Protein AF-D3IIM0-F1 (afdb_monomer_lite)

Sequence (132 aa):
MNNLLNNPEHTESKQRLTQARQHLIKAFAPLLSTQHNGKQRWIGTKTDLLEMVHLAYTFSYVRDDQGRPATFLWMVQRACDNFLLSMPRNPSAFVGKAMQRKNTKQAPLLERYCHLLYEQGVNEPLQTWMAV

Secondary structure (DSSP, 8-state):
-------HHHHHHHHHHHHHHHHHHHHHHHHHHSPP-S--EE-S-HHHHHHHHHHHHHHS--B-TTSSBPPHHHHHHHHHHHTT-PPPS-HHHHHHHHHT---SSS--HHHHHHHHHHTS--S-GGGGGEE-

Structure (mmCIF, N/CA/C/O backbone):
data_AF-D3IIM0-F1
#
_entry.id   AF-D3IIM0-F1
#
loop_
_atom_site.group_PDB
_atom_site.id
_atom_site.type_symbol
_atom_site.label_atom_id
_atom_site.label_alt_id
_atom_site.label_comp_id
_atom_site.label_asym_id
_atom_site.label_entity_id
_atom_site.label_seq_id
_atom_site.pdbx_PDB_ins_code
_atom_site.Cartn_x
_atom_site.Cartn_y
_atom_site.Cartn_z
_atom_site.occupancy
_atom_site.B_iso_or_equiv
_atom_site.auth_seq_id
_atom_site.auth_comp_id
_atom_site.auth_asym_id
_atom_site.auth_atom_id
_atom_site.pdbx_PDB_model_num
ATOM 1 N N . MET A 1 1 ? 11.736 10.092 41.550 1.00 38.53 1 MET A N 1
ATOM 2 C CA . MET A 1 1 ? 11.993 10.124 40.093 1.00 38.53 1 MET A CA 1
ATOM 3 C C . MET A 1 1 ? 11.157 9.005 39.482 1.00 38.53 1 MET A C 1
ATOM 5 O O . MET A 1 1 ? 11.513 7.846 39.640 1.00 38.53 1 MET A O 1
ATOM 9 N N . ASN A 1 2 ? 9.975 9.318 38.947 1.00 40.62 2 ASN A N 1
ATOM 10 C CA . ASN A 1 2 ? 9.013 8.300 38.511 1.00 40.62 2 ASN A CA 1
ATOM 11 C C . ASN A 1 2 ? 9.424 7.731 37.147 1.00 40.62 2 ASN A C 1
ATOM 13 O O . ASN A 1 2 ? 9.517 8.471 36.170 1.00 40.62 2 ASN A O 1
ATOM 17 N N . ASN A 1 3 ? 9.655 6.417 37.090 1.00 47.91 3 ASN A N 1
ATOM 18 C CA . ASN A 1 3 ? 9.880 5.659 35.860 1.00 47.91 3 ASN A CA 1
ATOM 19 C C . ASN A 1 3 ? 8.570 5.565 35.058 1.00 47.91 3 ASN A C 1
ATOM 21 O O . ASN A 1 3 ? 7.828 4.596 35.165 1.00 47.91 3 ASN A O 1
ATOM 25 N N . LEU A 1 4 ? 8.302 6.577 34.233 1.00 48.22 4 LEU A N 1
ATOM 26 C CA . LEU A 1 4 ? 7.202 6.620 33.254 1.00 48.22 4 LEU A CA 1
ATOM 27 C C . LEU A 1 4 ? 7.497 5.820 31.964 1.00 48.22 4 LEU A C 1
ATOM 29 O O . LEU A 1 4 ? 6.846 6.025 30.944 1.00 48.22 4 LEU A O 1
ATOM 33 N N . LEU A 1 5 ? 8.489 4.923 31.970 1.00 53.25 5 LEU A N 1
ATOM 34 C CA . LEU A 1 5 ? 9.013 4.309 30.741 1.00 53.25 5 LEU A CA 1
ATOM 35 C C . LEU A 1 5 ? 8.359 2.985 30.317 1.00 53.25 5 LEU A C 1
ATOM 37 O O . LEU A 1 5 ? 8.685 2.505 29.240 1.00 53.25 5 LEU A O 1
ATOM 41 N N . ASN A 1 6 ? 7.405 2.431 31.069 1.00 58.00 6 ASN A N 1
ATOM 42 C CA . ASN A 1 6 ? 6.702 1.200 30.681 1.00 58.00 6 ASN A CA 1
ATOM 43 C C . ASN A 1 6 ? 5.188 1.339 30.896 1.00 58.00 6 ASN A C 1
ATOM 45 O O . ASN A 1 6 ? 4.649 0.823 31.870 1.00 58.00 6 ASN A O 1
ATOM 49 N N . ASN A 1 7 ? 4.500 2.044 29.992 1.00 58.66 7 ASN A N 1
ATOM 50 C CA . ASN A 1 7 ? 3.038 1.994 29.919 1.00 58.66 7 ASN A CA 1
ATOM 51 C C . ASN A 1 7 ? 2.621 0.802 29.024 1.00 58.66 7 ASN A C 1
ATOM 53 O O . ASN A 1 7 ? 2.888 0.854 27.817 1.00 58.66 7 ASN A O 1
ATOM 57 N N . PRO A 1 8 ? 2.008 -0.269 29.564 1.00 62.03 8 PRO A N 1
ATOM 58 C CA . PRO A 1 8 ? 1.670 -1.477 28.804 1.00 62.03 8 PRO A CA 1
ATOM 59 C C . PRO A 1 8 ? 0.758 -1.200 27.597 1.00 62.03 8 PRO A C 1
ATOM 61 O O . PRO A 1 8 ? 0.975 -1.774 26.531 1.00 62.03 8 PRO A O 1
ATOM 64 N N . GLU A 1 9 ? -0.160 -0.234 27.697 1.00 62.56 9 GLU A N 1
ATOM 65 C CA . GLU A 1 9 ? -1.062 0.148 26.597 1.00 62.56 9 GLU A CA 1
ATOM 66 C C . GLU A 1 9 ? -0.316 0.673 25.356 1.00 62.56 9 GLU A C 1
ATOM 68 O O . GLU A 1 9 ? -0.692 0.396 24.211 1.00 62.56 9 GLU A O 1
ATOM 73 N N . HIS A 1 10 ? 0.783 1.413 25.554 1.00 63.03 10 HIS A N 1
ATOM 74 C CA . HIS A 1 10 ? 1.603 1.913 24.445 1.00 63.03 10 HIS A CA 1
ATOM 75 C C . HIS A 1 10 ? 2.386 0.792 23.760 1.00 63.03 10 HIS A C 1
ATOM 77 O O . HIS A 1 10 ? 2.598 0.840 22.544 1.00 63.03 10 HIS A O 1
ATOM 83 N N . THR A 1 11 ? 2.813 -0.214 24.521 1.00 70.56 11 THR A N 1
ATOM 84 C CA . THR A 1 11 ? 3.513 -1.388 23.990 1.00 70.56 11 THR A CA 1
ATOM 85 C C . THR A 1 11 ? 2.568 -2.247 23.156 1.00 70.56 11 THR A C 1
ATOM 87 O O . THR A 1 11 ? 2.902 -2.585 22.019 1.00 70.56 11 THR A O 1
ATOM 90 N N . GLU A 1 12 ? 1.357 -2.506 23.655 1.00 77.69 12 GLU A N 1
ATOM 91 C CA . GLU A 1 12 ? 0.331 -3.256 22.923 1.00 77.69 12 GLU A CA 1
ATOM 92 C C . GLU A 1 12 ? -0.080 -2.549 21.629 1.00 77.69 12 GLU A C 1
ATOM 94 O O . GLU A 1 12 ? -0.147 -3.174 20.570 1.00 77.69 12 GLU A O 1
ATOM 99 N N . SER A 1 13 ? -0.260 -1.227 21.674 1.00 85.12 13 SER A N 1
ATOM 100 C CA . SER A 1 13 ? -0.612 -0.430 20.493 1.00 85.12 13 SER A CA 1
ATOM 101 C C . SER A 1 13 ? 0.467 -0.499 19.403 1.00 85.12 13 SER A C 1
ATOM 103 O O . SER A 1 13 ? 0.165 -0.700 18.224 1.00 85.12 13 SER A O 1
ATOM 105 N N . LYS A 1 14 ? 1.750 -0.395 19.779 1.00 87.81 14 LYS A N 1
ATOM 106 C CA . LYS A 1 14 ? 2.877 -0.543 18.837 1.00 87.81 14 LYS A CA 1
ATOM 107 C C . LYS A 1 14 ? 2.966 -1.955 18.260 1.00 87.81 14 LYS A C 1
ATOM 109 O O . LYS A 1 14 ? 3.280 -2.118 17.075 1.00 87.81 14 LYS A O 1
ATOM 114 N N . GLN A 1 15 ? 2.692 -2.969 19.077 1.00 92.38 15 GLN A N 1
ATOM 115 C CA . GLN A 1 15 ? 2.679 -4.360 18.642 1.00 92.38 15 GLN A CA 1
ATOM 116 C C . GLN A 1 15 ? 1.549 -4.620 17.638 1.00 92.38 15 GLN A C 1
ATOM 118 O O . GLN A 1 15 ? 1.823 -5.161 16.565 1.00 92.38 15 GLN A O 1
ATOM 123 N N . ARG A 1 16 ? 0.322 -4.156 17.919 1.00 94.31 16 ARG A N 1
ATOM 124 C CA . ARG A 1 16 ? -0.819 -4.239 16.989 1.00 94.31 16 ARG A CA 1
ATOM 125 C C . ARG A 1 16 ? -0.507 -3.558 15.661 1.00 94.31 16 ARG A C 1
ATOM 127 O O . ARG A 1 16 ? -0.705 -4.155 14.609 1.00 94.31 16 ARG A O 1
ATOM 134 N N . LEU A 1 17 ? 0.079 -2.359 15.685 1.00 94.50 17 LEU A N 1
ATOM 135 C CA . LEU A 1 17 ? 0.448 -1.644 14.459 1.00 94.50 17 LEU A CA 1
ATOM 136 C C . LEU A 1 17 ? 1.509 -2.400 13.639 1.00 94.50 17 LEU A C 1
ATOM 138 O O . LEU A 1 17 ? 1.448 -2.451 12.409 1.00 94.50 17 LEU A O 1
ATOM 142 N N . THR A 1 18 ? 2.472 -3.027 14.319 1.00 95.12 18 THR A N 1
ATOM 143 C CA . THR A 1 18 ? 3.507 -3.852 13.679 1.00 95.12 18 THR A CA 1
ATOM 144 C C . THR A 1 18 ? 2.906 -5.082 13.000 1.00 95.12 18 THR A C 1
ATOM 146 O O . THR A 1 18 ? 3.262 -5.385 11.858 1.00 95.12 18 THR A O 1
ATOM 149 N N . GLN A 1 19 ? 1.978 -5.761 13.672 1.00 96.06 19 GLN A N 1
ATOM 150 C CA . GLN A 1 19 ? 1.274 -6.923 13.133 1.0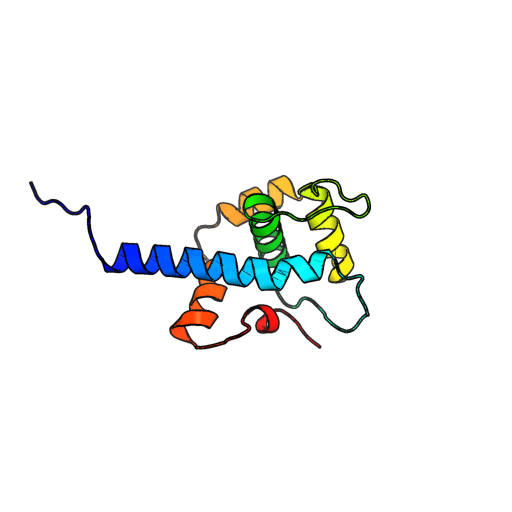0 96.06 19 GLN A CA 1
ATOM 151 C C . GLN A 1 19 ? 0.330 -6.532 11.986 1.00 96.06 19 GLN A C 1
ATOM 153 O O . GLN A 1 19 ? 0.362 -7.162 10.929 1.00 96.06 19 GLN A O 1
ATOM 158 N N . ALA A 1 20 ? -0.421 -5.434 12.127 1.00 97.25 20 ALA A N 1
ATOM 159 C CA . ALA A 1 20 ? -1.257 -4.875 11.064 1.00 97.25 20 ALA A CA 1
ATOM 160 C C . ALA A 1 20 ? -0.437 -4.560 9.809 1.00 97.25 20 ALA A C 1
ATOM 162 O O . ALA A 1 20 ? -0.869 -4.854 8.698 1.00 97.25 20 ALA A O 1
ATOM 163 N N . ARG A 1 21 ? 0.780 -4.023 9.967 1.00 97.25 21 ARG A N 1
ATOM 164 C CA . ARG A 1 21 ? 1.686 -3.756 8.842 1.00 97.25 21 ARG A CA 1
ATOM 165 C C . ARG A 1 21 ? 2.082 -5.039 8.122 1.00 97.25 21 ARG A C 1
ATOM 167 O O . ARG A 1 21 ? 2.055 -5.071 6.897 1.00 97.25 21 ARG A O 1
ATOM 174 N N . GLN A 1 22 ? 2.457 -6.082 8.861 1.00 96.75 22 GLN A N 1
ATOM 175 C CA . GLN A 1 22 ? 2.804 -7.377 8.268 1.00 96.75 22 GLN A CA 1
ATOM 176 C C . GLN A 1 22 ? 1.607 -7.983 7.528 1.00 96.75 22 GLN A C 1
ATOM 178 O O . GLN A 1 22 ? 1.761 -8.458 6.404 1.00 96.75 22 GLN A O 1
ATOM 183 N N . HIS A 1 23 ? 0.417 -7.906 8.127 1.00 97.56 23 HIS A N 1
ATOM 184 C CA . HIS A 1 23 ? -0.827 -8.374 7.525 1.00 97.56 23 HIS A CA 1
ATOM 185 C C . HIS A 1 23 ? -1.147 -7.625 6.223 1.00 97.56 23 HIS A C 1
ATOM 187 O O . HIS A 1 23 ? -1.364 -8.241 5.180 1.00 97.56 23 HIS A O 1
ATOM 193 N N . LEU A 1 24 ? -1.082 -6.293 6.260 1.00 97.44 24 LEU A N 1
ATOM 194 C CA . LEU A 1 24 ? -1.272 -5.428 5.101 1.00 97.44 24 LEU A CA 1
ATOM 195 C C . LEU A 1 24 ? -0.282 -5.752 3.979 1.00 97.44 24 LEU A C 1
ATOM 197 O O . LEU A 1 24 ? -0.692 -5.935 2.838 1.00 97.44 24 LEU A O 1
ATOM 201 N N . ILE A 1 25 ? 1.012 -5.847 4.290 1.00 96.44 25 ILE A N 1
ATOM 202 C CA . ILE A 1 25 ? 2.054 -6.157 3.303 1.00 96.44 25 ILE A CA 1
ATOM 203 C C . ILE A 1 25 ? 1.803 -7.521 2.663 1.00 96.44 25 ILE A C 1
ATOM 205 O O . ILE A 1 25 ? 1.903 -7.646 1.444 1.00 96.44 25 ILE A O 1
ATOM 209 N N . LYS A 1 26 ? 1.451 -8.532 3.465 1.00 95.44 26 LYS A N 1
ATOM 210 C CA . LYS A 1 26 ? 1.143 -9.877 2.971 1.00 95.44 26 LYS A CA 1
ATOM 211 C C . LYS A 1 26 ? -0.052 -9.872 2.013 1.00 95.44 26 LYS A C 1
ATOM 213 O O . LYS A 1 26 ? -0.014 -10.585 1.017 1.00 95.44 26 LYS A O 1
ATOM 218 N N . ALA A 1 27 ? -1.074 -9.064 2.292 1.00 94.62 27 ALA A N 1
ATOM 219 C CA . ALA A 1 27 ? -2.234 -8.905 1.415 1.00 94.62 27 ALA A CA 1
ATOM 220 C C . ALA A 1 27 ? -1.915 -8.090 0.146 1.00 94.62 27 ALA A C 1
ATOM 222 O O . ALA A 1 27 ? -2.425 -8.389 -0.929 1.00 94.62 27 ALA A O 1
ATOM 223 N N . PHE A 1 28 ? -1.060 -7.071 0.257 1.00 94.56 28 PHE A N 1
ATOM 224 C CA . PHE A 1 28 ? -0.776 -6.128 -0.824 1.00 94.56 28 PHE A CA 1
ATOM 225 C C . PHE A 1 28 ? 0.297 -6.615 -1.810 1.00 94.56 28 PHE A C 1
ATOM 227 O O . PHE A 1 28 ? 0.153 -6.420 -3.013 1.00 94.56 28 PHE A O 1
ATOM 234 N N . ALA A 1 29 ? 1.369 -7.262 -1.343 1.00 92.69 29 ALA A N 1
ATOM 235 C CA . ALA A 1 29 ? 2.494 -7.660 -2.196 1.00 92.69 29 ALA A CA 1
ATOM 236 C C . ALA A 1 29 ? 2.103 -8.557 -3.397 1.00 92.69 29 ALA A C 1
ATOM 238 O O . ALA A 1 29 ? 2.609 -8.315 -4.498 1.00 92.69 29 ALA A O 1
ATOM 239 N N . PRO A 1 30 ? 1.172 -9.528 -3.268 1.00 90.12 30 PRO A N 1
ATOM 240 C CA . PRO A 1 30 ? 0.685 -10.298 -4.416 1.00 90.12 30 PRO A CA 1
ATOM 241 C C . PRO A 1 30 ? 0.025 -9.432 -5.500 1.00 90.12 30 PRO A C 1
ATOM 243 O O . PRO A 1 30 ? 0.130 -9.741 -6.690 1.00 90.12 30 PRO A O 1
ATOM 246 N N . LEU A 1 31 ? -0.596 -8.312 -5.112 1.00 89.88 31 LEU A N 1
ATOM 247 C CA . LEU A 1 31 ? -1.233 -7.371 -6.038 1.00 89.88 31 LEU A CA 1
ATOM 248 C C . LEU A 1 31 ? -0.217 -6.596 -6.882 1.00 89.88 31 LEU A C 1
ATOM 250 O O . LEU A 1 31 ? -0.597 -6.049 -7.906 1.00 89.88 31 LEU A O 1
ATOM 254 N N . LEU A 1 32 ? 1.063 -6.558 -6.497 1.00 89.25 32 LEU A N 1
ATOM 255 C CA . LEU A 1 32 ? 2.140 -6.002 -7.329 1.00 89.25 32 LEU A CA 1
ATOM 256 C C . LEU A 1 32 ? 2.622 -7.010 -8.383 1.00 89.25 32 LEU A C 1
ATOM 258 O O . LEU A 1 32 ? 3.031 -6.634 -9.478 1.00 89.25 32 LEU A O 1
ATOM 262 N N . SER A 1 33 ? 2.577 -8.302 -8.061 1.00 79.94 33 SER A N 1
ATOM 263 C CA . SER A 1 33 ? 3.091 -9.357 -8.946 1.00 79.94 33 SER A CA 1
ATOM 264 C C . SER A 1 33 ? 2.066 -9.781 -10.000 1.00 79.94 33 SER A C 1
ATOM 266 O O . SER A 1 33 ? 2.429 -10.145 -11.115 1.00 79.94 33 SER A O 1
ATOM 268 N N . THR A 1 34 ? 0.778 -9.698 -9.669 1.00 71.50 34 THR A N 1
ATOM 269 C CA . THR A 1 34 ? -0.309 -10.136 -10.552 1.00 71.50 34 THR A CA 1
ATOM 270 C C . THR A 1 34 ? -0.549 -9.107 -11.657 1.00 71.50 34 THR A C 1
ATOM 272 O O . THR A 1 34 ? -0.647 -7.913 -11.383 1.00 71.50 34 THR A O 1
ATOM 275 N N . GLN A 1 35 ? -0.652 -9.554 -12.910 1.00 68.81 35 GLN A N 1
ATOM 276 C CA . GLN A 1 35 ? -1.095 -8.701 -14.014 1.00 68.81 35 GLN A CA 1
ATOM 277 C C . GLN A 1 35 ? -2.598 -8.426 -13.862 1.00 68.81 35 GLN A C 1
ATOM 279 O O . GLN A 1 35 ? -3.381 -9.358 -13.668 1.00 68.81 35 GLN A O 1
ATOM 284 N N . HIS A 1 36 ? -2.997 -7.152 -13.915 1.00 66.81 36 HIS A N 1
ATOM 285 C CA . HIS A 1 36 ? -4.399 -6.744 -13.779 1.00 66.81 36 HIS A CA 1
ATOM 286 C C . HIS A 1 36 ? -5.308 -7.500 -14.750 1.00 66.81 36 HIS A C 1
ATOM 288 O O . HIS A 1 36 ? -5.047 -7.558 -15.949 1.00 66.81 36 HIS A O 1
ATOM 294 N N . ASN A 1 37 ? -6.392 -8.067 -14.223 1.00 66.62 37 ASN A N 1
ATOM 295 C CA . ASN A 1 37 ? -7.390 -8.811 -14.992 1.00 66.62 37 ASN A CA 1
ATOM 296 C C . ASN A 1 37 ? -8.708 -8.033 -15.170 1.00 66.62 37 ASN A C 1
ATOM 298 O O . ASN A 1 37 ? -9.727 -8.632 -15.508 1.00 66.62 37 ASN A O 1
ATOM 302 N N . GLY A 1 38 ? -8.726 -6.724 -14.893 1.00 65.19 38 GLY A N 1
ATOM 303 C CA . GLY A 1 38 ? -9.928 -5.895 -15.017 1.00 65.19 38 GLY A CA 1
ATOM 304 C C . GLY A 1 38 ? -10.877 -5.911 -13.814 1.00 65.19 38 GLY A C 1
ATOM 305 O O . GLY A 1 38 ? -11.731 -5.033 -13.735 1.00 65.19 38 GLY A O 1
ATOM 306 N N . LYS A 1 39 ? -10.748 -6.863 -12.878 1.00 70.06 39 LYS A N 1
ATOM 307 C CA . LYS A 1 39 ? -11.793 -7.151 -11.874 1.00 70.06 39 LYS A CA 1
ATOM 308 C C . LYS A 1 39 ? -11.723 -6.334 -10.587 1.00 70.06 39 LYS A C 1
ATOM 310 O O . LYS A 1 39 ? -12.604 -6.464 -9.753 1.00 70.06 39 LYS A O 1
ATOM 315 N N . GLN A 1 40 ? -10.653 -5.573 -10.370 1.00 79.12 40 GLN A N 1
ATOM 316 C CA . GLN A 1 40 ? -10.454 -4.841 -9.120 1.00 79.12 40 GLN A CA 1
ATOM 317 C C . GLN A 1 40 ? -10.059 -3.395 -9.414 1.00 79.12 40 GLN A C 1
ATOM 319 O O . GLN A 1 40 ? -9.156 -3.135 -10.217 1.00 79.12 40 GLN A O 1
ATOM 324 N N . ARG A 1 41 ? -10.753 -2.453 -8.770 1.00 87.00 41 ARG A N 1
ATOM 325 C CA . ARG A 1 41 ? -10.492 -1.009 -8.843 1.00 87.00 41 ARG A CA 1
ATOM 326 C C . ARG A 1 41 ? -10.115 -0.472 -7.473 1.00 87.00 41 ARG A C 1
ATOM 328 O O . ARG A 1 41 ? -10.711 -0.848 -6.469 1.00 87.00 41 ARG A O 1
ATOM 335 N N . TRP A 1 42 ? -9.158 0.448 -7.436 1.00 92.56 42 TRP A N 1
ATOM 336 C CA . TRP A 1 42 ? -8.804 1.152 -6.207 1.00 92.56 42 TRP A CA 1
ATOM 337 C C . TRP A 1 42 ? -9.795 2.285 -5.939 1.00 92.56 42 TRP A C 1
ATOM 339 O O . TRP A 1 42 ? -9.942 3.183 -6.767 1.00 92.56 42 TRP A O 1
ATOM 349 N N . ILE A 1 43 ? -10.450 2.257 -4.779 1.00 93.06 43 ILE A N 1
ATOM 350 C CA . ILE A 1 43 ? -11.361 3.326 -4.326 1.00 93.06 43 ILE A CA 1
ATOM 351 C C . ILE A 1 43 ? -10.770 4.168 -3.188 1.00 93.06 43 ILE A C 1
ATOM 353 O O . ILE A 1 43 ? -11.371 5.148 -2.750 1.00 93.06 43 ILE A O 1
ATOM 357 N N . GLY A 1 44 ? -9.577 3.809 -2.709 1.00 90.50 44 GLY A N 1
ATOM 358 C CA . GLY A 1 44 ? -8.815 4.623 -1.770 1.00 90.50 44 GLY A CA 1
ATOM 359 C C . GLY A 1 44 ? -8.212 5.877 -2.397 1.00 90.50 44 GLY A C 1
ATOM 360 O O . GLY A 1 44 ? -8.257 6.110 -3.606 1.00 90.50 44 GLY A O 1
ATOM 361 N N . THR A 1 45 ? -7.544 6.681 -1.572 1.00 91.25 45 THR A N 1
ATOM 362 C CA . THR A 1 45 ? -6.780 7.816 -2.098 1.00 91.25 45 THR A CA 1
ATOM 363 C C . THR A 1 45 ? -5.486 7.337 -2.762 1.00 91.25 45 THR A C 1
ATOM 365 O O . THR A 1 45 ? -4.946 6.279 -2.434 1.00 91.25 45 THR A O 1
ATOM 368 N N . LYS A 1 46 ? -4.932 8.131 -3.683 1.00 91.06 46 LYS A N 1
ATOM 369 C CA . LYS A 1 46 ? -3.596 7.854 -4.241 1.00 91.06 46 LYS A CA 1
ATOM 370 C C . LYS A 1 46 ? -2.514 7.876 -3.154 1.00 91.06 46 LYS A C 1
ATOM 372 O O . LYS A 1 46 ? -1.560 7.113 -3.229 1.00 91.06 46 LYS A O 1
ATOM 377 N N . THR A 1 47 ? -2.688 8.712 -2.129 1.00 90.81 47 THR A N 1
ATOM 378 C CA . THR A 1 47 ? -1.825 8.734 -0.944 1.00 90.81 47 THR A CA 1
ATOM 379 C C . THR A 1 47 ? -1.789 7.379 -0.278 1.00 90.81 47 THR A C 1
ATOM 381 O O . THR A 1 47 ? -0.715 6.807 -0.174 1.00 90.81 47 THR A O 1
ATOM 384 N N . ASP A 1 48 ? -2.951 6.839 0.074 1.00 93.12 48 ASP A N 1
ATOM 385 C CA . ASP A 1 48 ? -3.080 5.532 0.712 1.00 93.12 48 ASP A CA 1
ATOM 386 C C . ASP A 1 48 ? -2.377 4.422 -0.085 1.00 93.12 48 ASP A C 1
ATOM 388 O O . ASP A 1 48 ? -1.638 3.624 0.490 1.00 93.12 48 ASP A O 1
ATOM 392 N N . LEU A 1 49 ? -2.528 4.418 -1.415 1.00 94.19 49 LEU A N 1
ATOM 393 C CA . LEU A 1 49 ? -1.817 3.475 -2.279 1.00 94.19 49 LEU A CA 1
ATOM 394 C C . LEU A 1 49 ? -0.294 3.613 -2.156 1.00 94.19 49 LEU A C 1
ATOM 396 O O . LEU A 1 49 ? 0.412 2.621 -1.994 1.00 94.19 49 LEU A O 1
ATOM 400 N N . LEU A 1 50 ? 0.220 4.841 -2.208 1.00 93.75 50 LEU A N 1
ATOM 401 C CA . LEU A 1 50 ? 1.655 5.102 -2.096 1.00 93.75 50 LEU A CA 1
ATOM 402 C C . LEU A 1 50 ? 2.205 4.777 -0.702 1.00 93.75 50 LEU A C 1
ATOM 404 O O . LEU A 1 50 ? 3.359 4.364 -0.599 1.00 93.75 50 LEU A O 1
ATOM 408 N N . GLU A 1 51 ? 1.402 4.909 0.356 1.00 94.38 51 GLU A N 1
ATOM 409 C CA . GLU A 1 51 ? 1.786 4.442 1.691 1.00 94.38 51 GLU A CA 1
ATOM 410 C C . GLU A 1 51 ? 1.984 2.924 1.703 1.00 94.38 51 GLU A C 1
ATOM 412 O O . GLU A 1 51 ? 3.012 2.454 2.188 1.00 94.38 51 GLU A O 1
ATOM 417 N N . MET A 1 52 ? 1.066 2.153 1.107 1.00 95.25 52 MET A N 1
ATOM 418 C CA . MET A 1 52 ? 1.216 0.694 0.993 1.00 95.25 52 MET A CA 1
ATOM 419 C C .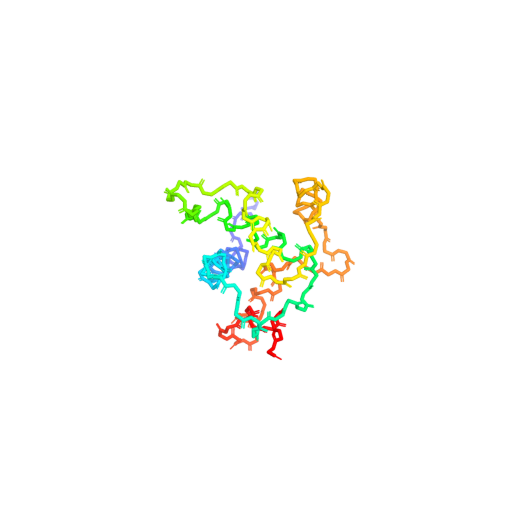 MET A 1 52 ? 2.450 0.305 0.182 1.00 95.25 52 MET A C 1
ATOM 421 O O . MET A 1 52 ? 3.204 -0.574 0.598 1.00 95.25 52 MET A O 1
ATOM 425 N N . VAL A 1 53 ? 2.695 0.986 -0.943 1.00 95.50 53 VAL A N 1
ATOM 426 C CA . VAL A 1 53 ? 3.893 0.757 -1.761 1.00 95.50 53 VAL A CA 1
ATOM 427 C C . VAL A 1 53 ? 5.160 1.035 -0.962 1.00 95.50 53 VAL A C 1
ATOM 429 O O . VAL A 1 53 ? 6.104 0.252 -1.016 1.00 95.50 53 VAL A O 1
ATOM 432 N N . HIS A 1 54 ? 5.191 2.115 -0.183 1.00 95.00 54 HIS A N 1
ATOM 433 C CA . HIS A 1 54 ? 6.348 2.429 0.646 1.00 95.00 54 HIS A CA 1
ATOM 434 C C . HIS A 1 54 ? 6.568 1.398 1.757 1.00 95.00 54 HIS A C 1
ATOM 436 O O . HIS A 1 54 ? 7.706 0.995 1.999 1.00 95.00 54 HIS A O 1
ATOM 442 N N . LEU A 1 55 ? 5.495 0.920 2.394 1.00 94.62 55 LEU A N 1
ATOM 443 C CA . LEU A 1 55 ? 5.573 -0.161 3.376 1.00 94.62 55 LEU A CA 1
ATOM 444 C C . LEU A 1 55 ? 6.108 -1.455 2.747 1.00 94.62 55 LEU A C 1
ATOM 446 O O . LEU A 1 55 ? 7.010 -2.068 3.314 1.00 94.62 55 LEU A O 1
ATOM 450 N N . ALA A 1 56 ? 5.613 -1.840 1.569 1.00 95.00 56 ALA A N 1
ATOM 451 C CA . ALA A 1 56 ? 6.105 -3.008 0.843 1.00 95.00 56 ALA A CA 1
ATOM 452 C C . ALA A 1 56 ? 7.579 -2.848 0.438 1.00 95.00 56 ALA A C 1
ATOM 454 O O . ALA A 1 56 ? 8.378 -3.747 0.685 1.00 95.00 56 ALA A O 1
ATOM 455 N N . TYR A 1 57 ? 7.969 -1.693 -0.099 1.00 94.88 57 TYR A N 1
ATOM 456 C CA . TYR A 1 57 ? 9.360 -1.397 -0.447 1.00 94.88 57 TYR A CA 1
ATOM 457 C C . TYR A 1 57 ? 10.304 -1.487 0.761 1.00 94.88 57 TYR A C 1
ATOM 459 O O . TYR A 1 57 ? 11.424 -1.971 0.640 1.00 94.88 57 TYR A O 1
ATOM 467 N N . THR A 1 58 ? 9.850 -1.034 1.931 1.00 93.06 58 THR A N 1
ATOM 468 C CA . THR A 1 58 ? 10.696 -0.931 3.129 1.00 93.06 58 THR A CA 1
ATOM 469 C C . THR A 1 58 ? 10.785 -2.244 3.907 1.00 93.06 58 THR A C 1
ATOM 471 O O . THR A 1 58 ? 11.818 -2.540 4.501 1.00 93.06 58 THR A O 1
ATOM 474 N N . PHE A 1 59 ? 9.702 -3.024 3.945 1.00 90.94 59 PHE A N 1
ATOM 475 C CA . PHE A 1 59 ? 9.556 -4.152 4.875 1.00 90.94 59 PHE A CA 1
ATOM 476 C C . PHE A 1 59 ? 9.251 -5.490 4.195 1.00 90.94 59 PHE A C 1
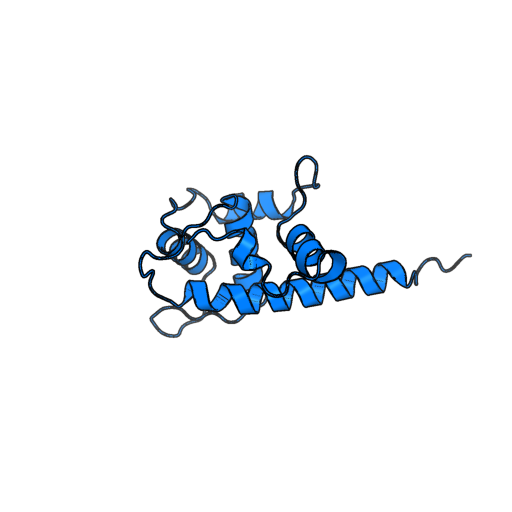ATOM 478 O O . PHE A 1 59 ? 8.949 -6.465 4.882 1.00 90.94 59 PHE A O 1
ATOM 485 N N . SER A 1 60 ? 9.299 -5.562 2.865 1.00 85.00 60 SER A N 1
ATOM 486 C CA . SER A 1 60 ? 9.060 -6.799 2.122 1.00 85.00 60 SER A CA 1
ATOM 487 C C . SER A 1 60 ? 10.087 -7.003 1.018 1.00 85.00 60 SER A C 1
ATOM 489 O O . SER A 1 60 ? 10.843 -6.099 0.673 1.00 85.00 60 SER A O 1
ATOM 491 N N . TYR A 1 61 ? 10.108 -8.211 0.463 1.00 85.81 61 TYR A N 1
ATOM 492 C CA . TYR A 1 61 ? 11.009 -8.571 -0.618 1.00 85.81 61 TYR A CA 1
ATOM 493 C C . TYR A 1 61 ? 10.209 -8.853 -1.891 1.00 85.81 61 TYR A C 1
ATOM 495 O O . TYR A 1 61 ? 9.816 -9.986 -2.164 1.00 85.81 61 TYR A O 1
ATOM 503 N N . VAL A 1 62 ? 9.933 -7.791 -2.647 1.00 88.06 62 VAL A N 1
ATOM 504 C CA . VAL A 1 62 ? 9.289 -7.869 -3.965 1.00 88.06 62 VAL A CA 1
ATOM 505 C C . VAL A 1 62 ? 10.378 -7.898 -5.034 1.00 88.06 62 VAL A C 1
ATOM 507 O O . VAL A 1 62 ? 11.350 -7.141 -4.956 1.00 88.06 62 VAL A O 1
ATOM 510 N N . ARG A 1 63 ? 10.221 -8.772 -6.031 1.00 89.69 63 ARG A N 1
ATOM 511 C CA . ARG A 1 63 ? 11.110 -8.848 -7.195 1.00 89.69 63 ARG A CA 1
ATOM 512 C C . ARG A 1 63 ? 10.435 -8.246 -8.428 1.00 89.69 63 ARG A C 1
ATOM 514 O O . ARG A 1 63 ? 9.214 -8.294 -8.538 1.00 89.69 63 ARG A O 1
ATOM 521 N N . ASP A 1 64 ? 11.235 -7.664 -9.316 1.00 89.50 64 ASP A N 1
ATOM 522 C CA . ASP A 1 64 ? 10.795 -7.217 -10.636 1.00 89.50 64 ASP A CA 1
ATOM 523 C C . ASP A 1 64 ? 10.599 -8.408 -11.594 1.00 89.50 64 ASP A C 1
ATOM 525 O O . ASP A 1 64 ? 10.878 -9.561 -11.250 1.00 89.50 64 ASP A O 1
ATOM 529 N N . ASP A 1 65 ? 10.161 -8.122 -12.821 1.00 86.75 65 ASP A N 1
ATOM 530 C CA . ASP A 1 65 ? 9.910 -9.139 -13.855 1.00 86.75 65 ASP A CA 1
ATOM 531 C C . ASP A 1 65 ? 11.179 -9.913 -14.278 1.00 86.75 65 ASP A C 1
ATOM 533 O O . ASP A 1 65 ? 11.089 -10.950 -14.927 1.00 86.75 65 ASP A O 1
ATOM 537 N N . GLN A 1 66 ? 12.370 -9.425 -13.909 1.00 88.88 66 GLN A N 1
ATOM 538 C CA . GLN A 1 66 ? 13.670 -10.060 -14.157 1.00 88.88 66 GLN A CA 1
ATOM 539 C C . GLN A 1 66 ? 14.194 -10.810 -12.922 1.00 88.88 66 GLN A C 1
ATOM 541 O O . GLN A 1 66 ? 15.332 -11.279 -12.901 1.00 88.88 66 GLN A O 1
ATOM 546 N N . GLY A 1 67 ? 13.396 -10.896 -11.855 1.00 88.38 67 GLY A N 1
ATOM 547 C CA . GLY A 1 67 ? 13.786 -11.527 -10.604 1.00 88.38 67 GLY A CA 1
ATOM 548 C C . GLY A 1 67 ? 14.767 -10.704 -9.764 1.00 88.38 67 GLY A C 1
ATOM 549 O O . GLY A 1 67 ? 15.324 -11.237 -8.808 1.00 88.38 67 GLY A O 1
ATOM 550 N N . ARG A 1 68 ? 15.006 -9.425 -10.057 1.00 91.19 68 ARG A N 1
ATOM 551 C CA . ARG A 1 68 ? 15.863 -8.541 -9.242 1.00 91.19 68 ARG A CA 1
ATOM 552 C C . ARG A 1 68 ? 15.041 -7.880 -8.135 1.00 91.19 68 ARG A C 1
ATOM 554 O O . ARG A 1 68 ? 13.831 -7.765 -8.291 1.00 91.19 68 ARG A O 1
ATOM 561 N N . PRO A 1 69 ? 15.643 -7.412 -7.026 1.00 91.56 69 PRO A N 1
ATOM 562 C CA . PRO A 1 69 ? 14.919 -6.612 -6.038 1.00 91.56 69 PRO A CA 1
ATOM 563 C C . PRO A 1 69 ? 14.236 -5.410 -6.702 1.00 91.56 69 PRO A C 1
ATOM 565 O O . PRO A 1 69 ? 14.893 -4.612 -7.374 1.00 91.56 69 PRO A O 1
ATOM 568 N N . ALA A 1 70 ? 12.921 -5.290 -6.536 1.00 93.31 70 ALA A N 1
ATOM 569 C CA . ALA A 1 70 ? 12.161 -4.218 -7.157 1.00 93.31 70 ALA A CA 1
ATOM 570 C C . ALA A 1 70 ? 12.489 -2.867 -6.506 1.00 93.31 70 ALA A C 1
ATOM 572 O O . ALA A 1 70 ? 12.546 -2.726 -5.283 1.00 93.31 70 ALA A O 1
ATOM 573 N N . THR A 1 71 ? 12.689 -1.846 -7.340 1.00 94.00 71 THR A N 1
ATOM 574 C CA . THR A 1 71 ? 12.900 -0.475 -6.863 1.00 94.00 71 THR A CA 1
ATOM 575 C C . THR A 1 71 ? 11.579 0.150 -6.427 1.00 94.00 71 THR A C 1
ATOM 577 O O . THR A 1 71 ? 10.507 -0.246 -6.886 1.00 94.00 71 THR A O 1
ATOM 580 N N . PHE A 1 72 ? 11.645 1.190 -5.592 1.00 94.25 72 PHE A N 1
ATOM 581 C CA . PHE A 1 72 ? 10.448 1.933 -5.194 1.00 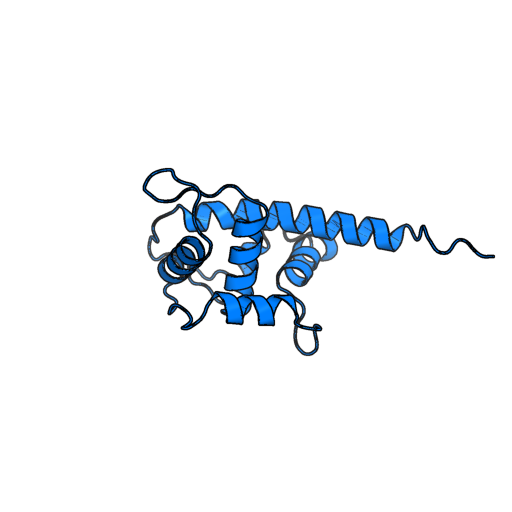94.25 72 PHE A CA 1
ATOM 582 C C . PHE A 1 72 ? 9.659 2.450 -6.407 1.00 94.25 72 PHE A C 1
ATOM 584 O O . PHE A 1 72 ? 8.452 2.247 -6.483 1.00 94.25 72 PHE A O 1
ATOM 591 N N . LEU A 1 73 ? 10.333 3.060 -7.390 1.00 94.62 73 LEU A N 1
ATOM 592 C CA . LEU A 1 73 ? 9.670 3.571 -8.596 1.00 94.62 73 LEU A CA 1
ATOM 593 C C . LEU A 1 73 ? 9.006 2.460 -9.409 1.00 94.62 73 LEU A C 1
ATOM 595 O O . LEU A 1 73 ? 7.892 2.658 -9.889 1.00 94.62 73 LEU A O 1
ATOM 599 N N . TRP A 1 74 ? 9.654 1.297 -9.516 1.00 94.38 74 TRP A N 1
ATOM 600 C CA . TRP A 1 74 ? 9.062 0.134 -10.169 1.00 94.38 74 TRP A CA 1
ATOM 601 C C . TRP A 1 74 ? 7.776 -0.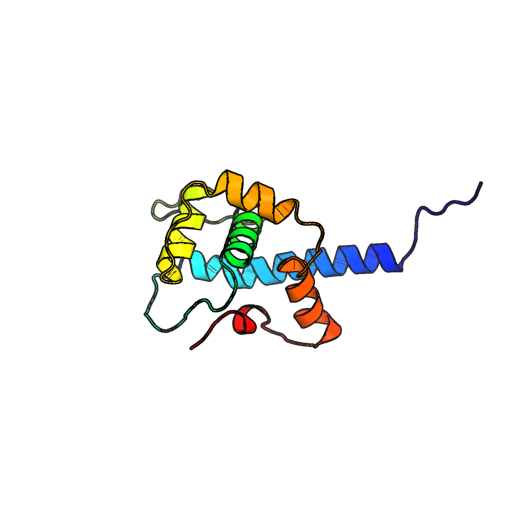297 -9.457 1.00 94.38 74 TRP A C 1
ATOM 603 O O . TRP A 1 74 ? 6.748 -0.462 -10.106 1.00 94.38 74 TRP A O 1
ATOM 613 N N . MET A 1 75 ? 7.788 -0.391 -8.120 1.00 95.31 75 MET A N 1
ATOM 614 C CA . MET A 1 75 ? 6.595 -0.778 -7.358 1.00 95.31 75 MET A CA 1
ATOM 615 C C . MET A 1 75 ? 5.464 0.248 -7.475 1.00 95.31 75 MET A C 1
ATOM 617 O O . MET A 1 75 ? 4.303 -0.145 -7.560 1.00 95.31 75 MET A O 1
ATOM 621 N N . VAL A 1 76 ? 5.774 1.552 -7.495 1.00 95.31 76 VAL A N 1
ATOM 622 C CA . VAL A 1 76 ? 4.753 2.597 -7.683 1.00 95.31 76 VAL A CA 1
ATOM 623 C C . VAL A 1 76 ? 4.134 2.481 -9.071 1.00 95.31 76 VAL A C 1
ATOM 625 O O . VAL A 1 76 ? 2.910 2.485 -9.175 1.00 95.31 76 VAL A O 1
ATOM 628 N N . GLN A 1 77 ? 4.957 2.345 -10.116 1.00 93.62 77 GLN A N 1
ATOM 629 C CA . GLN A 1 77 ? 4.470 2.182 -11.484 1.00 93.62 77 GLN A CA 1
ATOM 630 C C . GLN A 1 77 ? 3.564 0.952 -11.579 1.00 93.62 77 GLN A C 1
ATOM 632 O O . GLN A 1 77 ? 2.420 1.061 -12.007 1.00 93.62 77 GLN A O 1
ATOM 637 N N . ARG A 1 78 ? 4.031 -0.185 -11.056 1.00 92.75 78 ARG A N 1
ATOM 638 C CA . ARG A 1 78 ? 3.288 -1.443 -11.056 1.00 92.75 78 ARG A CA 1
ATOM 639 C C . ARG A 1 78 ? 1.958 -1.345 -10.312 1.00 92.75 78 ARG A C 1
ATOM 641 O O . ARG A 1 78 ? 0.943 -1.811 -10.816 1.00 92.75 78 ARG A O 1
ATOM 648 N N . ALA A 1 79 ? 1.941 -0.709 -9.142 1.00 93.06 79 ALA A N 1
ATOM 649 C CA . ALA A 1 79 ? 0.714 -0.473 -8.388 1.00 93.06 79 ALA A CA 1
ATOM 650 C C . ALA A 1 79 ? -0.255 0.444 -9.150 1.00 93.06 79 ALA A C 1
ATOM 652 O O . ALA A 1 79 ? -1.450 0.171 -9.203 1.00 93.06 79 ALA A O 1
ATOM 653 N N . CYS A 1 80 ? 0.244 1.529 -9.746 1.00 92.44 80 CYS A N 1
ATOM 654 C CA . CYS A 1 80 ? -0.573 2.436 -10.546 1.00 92.44 80 CYS A CA 1
ATOM 655 C C . CYS A 1 80 ? -1.185 1.724 -11.757 1.00 92.44 80 CYS A C 1
ATOM 657 O O . CYS A 1 80 ? -2.396 1.817 -11.944 1.00 92.44 80 CYS A O 1
ATOM 659 N N . ASP A 1 81 ? -0.395 0.956 -12.504 1.00 90.88 81 ASP A N 1
ATOM 660 C CA . ASP A 1 81 ? -0.875 0.180 -13.649 1.00 90.88 81 ASP A CA 1
ATOM 661 C C . ASP A 1 81 ? -1.927 -0.846 -13.218 1.00 90.88 81 ASP A C 1
ATOM 663 O O . ASP A 1 81 ? -3.010 -0.916 -13.800 1.00 90.88 81 ASP A O 1
ATOM 667 N N . ASN A 1 82 ? -1.660 -1.572 -12.128 1.00 89.81 82 ASN A N 1
ATOM 668 C CA . ASN A 1 82 ? -2.565 -2.596 -11.618 1.00 89.81 82 ASN A CA 1
ATOM 669 C C . ASN A 1 82 ? -3.878 -2.044 -11.056 1.00 89.81 82 ASN A C 1
ATOM 671 O O . ASN A 1 82 ? -4.833 -2.795 -10.908 1.00 89.81 82 ASN A O 1
ATOM 675 N N . PHE A 1 83 ? -3.960 -0.750 -10.758 1.00 89.62 83 PHE A N 1
ATOM 676 C CA . PHE A 1 83 ? -5.196 -0.110 -10.309 1.00 89.62 83 PHE A CA 1
ATOM 677 C C . PHE A 1 83 ? -5.753 0.908 -11.307 1.00 89.62 83 PHE A C 1
ATOM 679 O O . PHE A 1 83 ? -6.698 1.623 -10.970 1.00 89.62 83 PHE A O 1
ATOM 686 N N . LEU A 1 84 ? -5.208 0.962 -12.528 1.00 88.12 84 LEU A N 1
ATOM 687 C CA . LEU A 1 84 ? -5.593 1.911 -13.579 1.00 88.12 84 LEU A CA 1
ATOM 688 C C . LEU A 1 84 ? -5.498 3.382 -13.127 1.00 88.12 84 LEU A C 1
ATOM 690 O O . LEU A 1 84 ? -6.344 4.218 -13.449 1.00 88.12 84 LEU A O 1
ATOM 694 N N . LEU A 1 85 ? -4.462 3.708 -12.355 1.00 89.88 85 LEU A N 1
ATOM 695 C CA . LEU A 1 85 ? -4.200 5.046 -11.834 1.00 89.88 85 LEU A CA 1
ATOM 696 C C . LEU A 1 85 ? -3.041 5.706 -12.578 1.00 89.88 85 LEU A C 1
ATOM 698 O O . LEU A 1 85 ? -2.072 5.067 -12.968 1.00 89.88 85 LEU A O 1
ATOM 702 N N . SER A 1 86 ? -3.089 7.032 -12.696 1.00 91.62 86 SER A N 1
ATOM 703 C CA . SER A 1 86 ? -1.967 7.793 -13.246 1.00 91.62 86 SER A CA 1
ATOM 704 C C . SER A 1 86 ? -0.776 7.846 -12.286 1.00 91.62 86 SER A C 1
ATOM 706 O O . SER A 1 86 ? -0.925 8.190 -11.106 1.00 91.62 86 SER A O 1
ATOM 708 N N . MET A 1 87 ? 0.421 7.599 -12.813 1.00 92.62 87 MET A N 1
ATOM 709 C CA . MET A 1 87 ? 1.678 7.744 -12.081 1.00 92.62 87 MET A CA 1
ATOM 710 C C . MET A 1 87 ? 1.849 9.189 -11.562 1.00 92.62 87 MET A C 1
ATOM 712 O O . MET A 1 87 ? 1.698 10.146 -12.330 1.00 92.62 87 MET A O 1
ATOM 716 N N . PRO A 1 88 ? 2.148 9.406 -10.266 1.00 92.00 88 PRO A N 1
ATOM 717 C CA . PRO A 1 88 ? 2.499 10.733 -9.772 1.00 92.00 88 PRO A CA 1
ATOM 718 C C . PRO A 1 88 ? 3.803 11.240 -10.403 1.00 92.00 88 PRO A C 1
ATOM 720 O O . PRO A 1 88 ? 4.768 10.494 -10.533 1.00 92.00 88 PRO A O 1
ATOM 723 N N . ARG A 1 89 ? 3.879 12.545 -10.699 1.00 90.94 89 ARG A N 1
ATOM 724 C CA . ARG A 1 89 ? 5.068 13.175 -11.312 1.00 90.94 89 ARG A CA 1
ATOM 725 C C . ARG A 1 89 ? 6.344 13.045 -10.469 1.00 90.94 89 ARG A C 1
ATOM 727 O O . ARG A 1 89 ? 7.436 13.006 -11.020 1.00 90.94 89 ARG A O 1
ATOM 734 N N . ASN A 1 90 ? 6.216 13.013 -9.141 1.00 92.25 90 ASN A N 1
ATOM 735 C CA . ASN A 1 90 ? 7.335 12.806 -8.218 1.00 92.25 90 ASN A CA 1
ATOM 736 C C . ASN A 1 90 ? 6.897 11.893 -7.056 1.00 92.25 90 ASN A C 1
ATOM 738 O O . ASN A 1 90 ? 6.457 12.396 -6.016 1.00 92.25 90 ASN A O 1
ATOM 742 N N . PRO A 1 91 ? 6.979 10.559 -7.226 1.00 91.31 91 PRO A N 1
ATOM 743 C CA . PRO A 1 91 ? 6.522 9.602 -6.220 1.00 91.31 91 PRO A CA 1
ATOM 744 C C . PRO A 1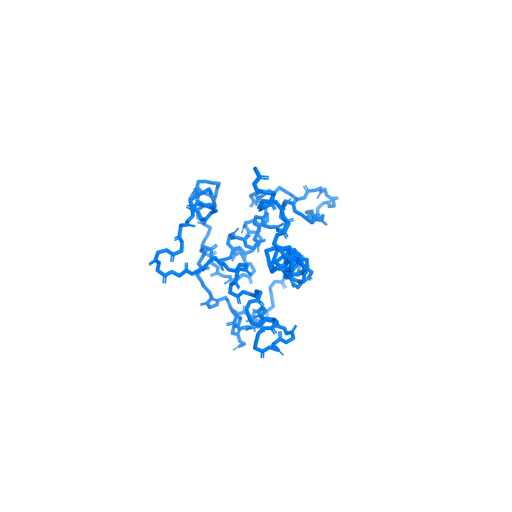 91 ? 7.258 9.721 -4.883 1.00 91.31 91 PRO A C 1
ATOM 746 O O . PRO A 1 91 ? 6.629 9.636 -3.831 1.00 91.31 91 PRO A O 1
ATOM 749 N N . SER A 1 92 ? 8.570 9.977 -4.908 1.00 89.56 92 SER A N 1
ATOM 750 C CA . SER A 1 92 ? 9.394 10.089 -3.698 1.00 89.56 92 SER A CA 1
ATOM 751 C C . SER A 1 92 ? 9.006 11.298 -2.844 1.00 89.56 92 SER A C 1
ATOM 753 O O . SER A 1 92 ? 8.821 11.177 -1.635 1.00 89.56 92 SER A O 1
ATOM 755 N N . ALA A 1 93 ? 8.810 12.467 -3.462 1.00 88.94 93 ALA A N 1
ATOM 756 C CA . ALA A 1 93 ? 8.331 13.643 -2.735 1.00 88.94 93 ALA A CA 1
ATOM 757 C C . ALA A 1 93 ? 6.895 13.448 -2.225 1.00 88.94 93 ALA A C 1
ATOM 759 O O . ALA A 1 93 ? 6.546 13.919 -1.142 1.00 88.94 93 ALA A O 1
ATOM 760 N N . PHE A 1 94 ? 6.062 12.748 -2.998 1.00 87.06 94 PHE A N 1
ATOM 761 C CA . PHE A 1 94 ? 4.687 12.460 -2.617 1.00 87.06 94 PHE A CA 1
ATOM 762 C C . PHE A 1 94 ? 4.628 11.569 -1.373 1.00 87.06 94 PHE A C 1
ATOM 764 O O . PHE A 1 94 ? 3.955 11.921 -0.404 1.00 87.06 94 PHE A O 1
ATOM 771 N N . VAL A 1 95 ? 5.366 10.453 -1.364 1.00 88.44 95 VAL A N 1
ATOM 772 C CA . VAL A 1 95 ? 5.395 9.558 -0.202 1.00 88.44 95 VAL A CA 1
ATOM 773 C C . VAL A 1 95 ? 6.058 10.220 1.003 1.00 88.44 95 VAL A C 1
ATOM 775 O O . VAL A 1 95 ? 5.568 10.060 2.114 1.00 88.44 95 VAL A O 1
ATOM 778 N N . GLY A 1 96 ? 7.093 11.043 0.803 1.00 87.06 96 GLY A N 1
ATOM 779 C CA . GLY A 1 96 ? 7.701 11.814 1.889 1.00 87.06 96 GLY A CA 1
ATOM 780 C C . GLY A 1 96 ? 6.675 12.689 2.615 1.00 87.06 96 GLY A C 1
ATOM 781 O O . GLY A 1 96 ? 6.611 12.681 3.842 1.00 87.06 96 GLY A O 1
ATOM 782 N N . LYS A 1 97 ? 5.798 13.369 1.865 1.00 86.50 97 LYS A N 1
ATOM 783 C CA . LYS A 1 97 ? 4.681 14.135 2.443 1.00 86.50 97 LYS A CA 1
ATOM 784 C C . LYS A 1 97 ? 3.633 13.237 3.100 1.00 86.50 97 LYS A C 1
ATOM 786 O O . LYS A 1 97 ? 3.119 13.595 4.155 1.00 86.50 97 LYS A O 1
ATOM 791 N N . ALA A 1 98 ? 3.318 12.092 2.492 1.00 85.00 98 ALA A N 1
ATOM 792 C CA . ALA A 1 98 ? 2.366 11.130 3.044 1.00 85.00 98 ALA A CA 1
ATOM 793 C C . ALA A 1 98 ? 2.823 10.615 4.417 1.00 85.00 98 ALA A C 1
ATOM 795 O O . ALA A 1 98 ? 2.068 10.687 5.377 1.00 85.00 98 ALA A O 1
ATOM 796 N N . MET A 1 99 ? 4.089 10.207 4.538 1.00 84.12 99 MET A N 1
ATOM 797 C CA . MET A 1 99 ? 4.671 9.693 5.783 1.00 84.12 99 MET A CA 1
ATOM 798 C C . MET A 1 99 ? 4.805 10.753 6.886 1.00 84.12 99 MET A C 1
ATOM 800 O O . MET A 1 99 ? 4.923 10.406 8.055 1.00 84.12 99 MET A O 1
ATOM 804 N N . GLN A 1 100 ? 4.785 12.042 6.537 1.00 85.00 100 GLN A N 1
ATOM 805 C CA . GLN A 1 100 ? 4.890 13.156 7.489 1.00 85.00 100 GLN A CA 1
ATOM 806 C C . GLN A 1 100 ? 3.528 13.728 7.919 1.00 85.00 100 GLN A C 1
ATOM 808 O O . GLN A 1 100 ? 3.480 14.716 8.660 1.00 85.00 100 GLN A O 1
ATOM 813 N N . ARG A 1 101 ? 2.404 13.165 7.450 1.00 79.62 101 ARG A N 1
ATOM 814 C CA . ARG A 1 101 ? 1.075 13.711 7.758 1.00 79.62 101 ARG A CA 1
ATOM 815 C C . ARG A 1 101 ? 0.729 13.534 9.238 1.00 79.62 101 ARG A C 1
ATOM 817 O O . ARG A 1 101 ? 0.894 12.462 9.799 1.00 79.62 101 ARG A O 1
ATOM 824 N N . LYS A 1 102 ? 0.200 14.590 9.865 1.00 71.62 102 LYS A N 1
ATOM 825 C CA . LYS A 1 102 ? -0.175 14.619 11.295 1.00 71.62 102 LYS A CA 1
ATOM 826 C C . LYS A 1 102 ? -1.655 14.302 11.553 1.00 71.62 102 LYS A C 1
ATOM 828 O O . LYS A 1 102 ? -2.251 14.872 12.456 1.00 71.62 102 LYS A O 1
ATOM 833 N N . ASN A 1 103 ? -2.274 13.464 10.724 1.00 73.75 103 ASN A N 1
ATOM 834 C CA . ASN A 1 103 ? -3.662 13.000 10.902 1.00 73.75 103 ASN A CA 1
ATOM 835 C C . ASN A 1 103 ? -4.724 14.108 11.017 1.00 73.75 103 ASN A C 1
ATOM 837 O O . ASN A 1 103 ? -5.799 13.883 11.559 1.00 73.75 103 ASN A O 1
ATOM 841 N N . THR A 1 104 ? -4.465 15.301 10.473 1.00 68.75 104 THR A N 1
ATOM 842 C CA . THR A 1 104 ? -5.324 16.482 10.683 1.00 68.75 104 THR A CA 1
ATOM 843 C C . THR A 1 104 ? -6.720 16.366 10.073 1.00 68.75 104 THR A C 1
ATOM 845 O O . THR A 1 104 ? -7.640 17.018 10.551 1.00 68.75 104 THR A O 1
ATOM 848 N N . LYS A 1 105 ? -6.890 15.563 9.015 1.00 76.88 105 LYS A N 1
ATOM 849 C CA . LYS A 1 105 ? -8.199 15.295 8.382 1.00 76.88 105 LYS A CA 1
ATOM 850 C C . LYS A 1 105 ? -8.546 13.812 8.304 1.00 76.88 105 LYS A C 1
ATOM 852 O O . LYS A 1 105 ? -9.715 13.453 8.321 1.00 76.88 105 LYS A O 1
ATOM 857 N N . GLN A 1 106 ? -7.535 12.960 8.166 1.00 81.44 106 GLN A N 1
ATOM 858 C CA . GLN A 1 106 ? -7.694 11.518 8.041 1.00 81.44 106 GLN A CA 1
ATOM 859 C C . GLN A 1 106 ? -6.417 10.841 8.529 1.00 81.44 106 GLN A C 1
ATOM 861 O O . GLN A 1 106 ? -5.316 11.272 8.169 1.00 81.44 106 GLN A O 1
ATOM 866 N N . ALA A 1 107 ? -6.583 9.780 9.314 1.00 88.25 107 ALA A N 1
ATOM 867 C CA . ALA A 1 107 ? -5.483 8.953 9.790 1.00 88.25 107 ALA A CA 1
ATOM 868 C C . ALA A 1 107 ? -4.751 8.231 8.633 1.00 88.25 107 ALA A C 1
ATOM 870 O O . ALA A 1 107 ? -5.344 8.025 7.559 1.00 88.25 107 ALA A O 1
ATOM 871 N N . PRO A 1 108 ? -3.483 7.820 8.827 1.00 91.00 108 PRO A N 1
ATOM 872 C CA . PRO A 1 108 ? -2.680 7.088 7.871 1.00 91.00 108 PRO A CA 1
ATOM 873 C C . PRO A 1 108 ? -3.349 5.764 7.539 1.00 91.00 108 PRO A C 1
ATOM 875 O O . PRO A 1 108 ? -4.094 5.214 8.357 1.00 91.00 108 PRO A O 1
ATOM 878 N N . LEU A 1 109 ? -3.101 5.233 6.344 1.00 93.75 109 LEU A N 1
ATOM 879 C CA . LEU A 1 109 ? -3.730 3.987 5.923 1.00 93.75 109 LEU A CA 1
ATOM 880 C C . LEU A 1 109 ? -3.436 2.866 6.922 1.00 93.75 109 LEU A C 1
ATOM 882 O O . LEU A 1 109 ? -4.355 2.142 7.282 1.00 93.75 109 LEU A O 1
ATOM 886 N N . LEU A 1 110 ? -2.205 2.765 7.427 1.00 94.31 110 LEU A N 1
ATOM 887 C CA . LEU A 1 110 ? -1.842 1.710 8.372 1.00 94.31 110 LEU A CA 1
ATOM 888 C C . LEU A 1 110 ? -2.629 1.788 9.692 1.00 94.31 110 LEU A C 1
ATOM 890 O O . LEU A 1 110 ? -3.036 0.754 10.213 1.00 94.31 110 LEU A O 1
ATOM 894 N N . GLU A 1 111 ? -2.887 2.988 10.216 1.00 93.88 111 GLU A N 1
ATOM 895 C CA . GLU A 1 111 ? -3.696 3.151 11.433 1.00 93.88 111 GLU A CA 1
ATOM 896 C C . GLU A 1 111 ? -5.155 2.767 11.177 1.00 93.88 111 GLU A C 1
ATOM 898 O O . GLU A 1 111 ? -5.745 2.019 11.954 1.00 93.88 111 GLU A O 1
ATOM 903 N N . ARG A 1 112 ? -5.726 3.207 10.046 1.00 95.06 112 ARG A N 1
ATOM 904 C CA . ARG A 1 112 ? -7.091 2.820 9.654 1.00 95.06 112 ARG A CA 1
ATOM 905 C C . ARG A 1 112 ? -7.207 1.314 9.431 1.00 95.06 112 ARG A C 1
ATOM 907 O O . ARG A 1 112 ? -8.176 0.707 9.864 1.00 95.06 112 ARG A O 1
ATOM 914 N N . TYR A 1 113 ? -6.203 0.709 8.804 1.00 96.94 113 TYR A N 1
ATOM 915 C CA . TYR A 1 113 ? -6.117 -0.733 8.596 1.00 96.94 113 TYR A CA 1
ATOM 916 C C . TYR A 1 113 ? -6.053 -1.490 9.925 1.00 96.94 113 TYR A C 1
ATOM 918 O O . TYR A 1 113 ? -6.773 -2.464 10.115 1.00 96.94 113 TYR A O 1
ATOM 926 N N . CYS A 1 114 ? -5.224 -1.020 10.861 1.00 96.44 114 CYS A N 1
ATOM 927 C CA . CYS A 1 114 ? -5.113 -1.583 12.204 1.00 96.44 114 CYS A CA 1
ATOM 928 C C . CYS A 1 114 ? -6.454 -1.523 12.948 1.00 96.44 114 CYS A C 1
ATOM 930 O O . CYS A 1 114 ? -6.853 -2.505 13.567 1.00 96.44 114 CYS A O 1
ATOM 932 N N . HIS A 1 115 ? -7.171 -0.401 12.845 1.00 95.56 115 HIS A N 1
ATOM 933 C CA . HIS A 1 115 ? -8.491 -0.248 13.452 1.00 95.56 115 HIS A CA 1
ATOM 934 C C . HIS A 1 115 ? -9.519 -1.232 12.870 1.00 95.56 115 HIS A C 1
ATOM 936 O O . HIS A 1 115 ? -10.226 -1.891 13.628 1.00 95.56 115 HIS A O 1
ATOM 942 N N . LEU A 1 116 ? -9.565 -1.384 11.541 1.00 97.25 116 LEU A N 1
ATOM 943 C CA . LEU A 1 116 ? -10.442 -2.363 10.888 1.00 97.25 116 LEU A CA 1
ATOM 944 C C . LEU A 1 116 ? -10.138 -3.796 11.348 1.00 97.25 116 LEU A C 1
ATOM 946 O O . LEU A 1 116 ? -11.058 -4.551 11.649 1.00 97.25 116 LEU A O 1
ATOM 950 N N . LEU A 1 117 ? -8.853 -4.152 11.425 1.00 97.25 117 LEU A N 1
ATOM 951 C CA . LEU A 1 117 ? -8.419 -5.505 11.764 1.00 97.25 117 LEU A CA 1
ATOM 952 C C . LEU A 1 117 ? -8.731 -5.879 13.219 1.00 97.25 117 LEU A C 1
ATOM 954 O O . LEU A 1 117 ? -9.254 -6.959 13.469 1.00 97.25 117 LEU A O 1
ATOM 958 N N . TYR A 1 118 ? -8.404 -5.002 14.172 1.00 95.38 118 TYR A N 1
ATOM 959 C CA . TYR A 1 118 ? -8.457 -5.342 15.599 1.00 95.38 118 TYR A CA 1
ATOM 960 C C . TYR A 1 118 ? -9.715 -4.858 16.310 1.00 95.38 118 TYR A C 1
ATOM 962 O O . TYR A 1 118 ? -10.226 -5.578 17.159 1.00 95.38 118 TYR A O 1
ATOM 970 N N . GLU A 1 119 ? -10.224 -3.674 15.966 1.00 93.81 119 GLU A N 1
ATOM 971 C CA . GLU A 1 119 ? -11.370 -3.094 16.679 1.00 93.81 119 GLU A CA 1
ATOM 972 C C . GLU A 1 119 ? -12.699 -3.391 15.984 1.00 93.81 119 GLU A C 1
ATOM 974 O O . GLU A 1 119 ? -13.731 -3.486 16.641 1.00 93.81 119 GLU A O 1
ATOM 979 N N . GLN A 1 120 ? -12.687 -3.565 14.659 1.00 94.38 120 GLN A N 1
ATOM 980 C CA . GLN A 1 120 ? -13.889 -3.912 13.889 1.00 94.38 120 GLN A CA 1
ATOM 981 C C . GLN A 1 120 ? -13.941 -5.387 13.465 1.00 94.38 120 GLN A C 1
ATOM 983 O O . GLN A 1 120 ? -14.944 -5.821 12.903 1.00 94.38 120 GLN A O 1
ATOM 988 N N . GLY A 1 121 ? -12.882 -6.165 13.722 1.00 93.69 121 GLY A N 1
ATOM 989 C CA . GLY A 1 121 ? -12.831 -7.598 13.415 1.00 93.69 121 GLY A CA 1
ATOM 990 C C . GLY A 1 121 ? -12.885 -7.933 11.919 1.00 93.69 121 GLY A C 1
ATOM 991 O O . GLY A 1 121 ? -13.308 -9.027 11.543 1.00 93.69 121 GLY A O 1
ATOM 992 N N . VAL A 1 122 ? -12.491 -7.005 11.043 1.00 97.06 122 VAL A N 1
ATOM 993 C CA . VAL A 1 122 ? -12.451 -7.235 9.594 1.00 97.06 122 VAL A CA 1
ATOM 994 C C . VAL A 1 122 ? -11.205 -8.054 9.253 1.00 97.06 122 VAL A C 1
ATOM 996 O O . VAL A 1 122 ? -10.089 -7.554 9.341 1.00 97.06 122 VAL A O 1
ATOM 999 N N . ASN A 1 123 ? -11.386 -9.303 8.816 1.00 95.31 123 ASN A N 1
ATOM 1000 C CA . ASN A 1 123 ? -10.271 -10.218 8.523 1.00 95.31 123 ASN A CA 1
ATOM 1001 C C . ASN A 1 123 ? -9.470 -9.838 7.267 1.00 95.31 123 ASN A C 1
ATOM 1003 O O . ASN A 1 123 ? -8.262 -10.054 7.213 1.00 95.31 123 ASN A O 1
ATOM 1007 N N . GLU A 1 124 ? -10.117 -9.234 6.264 1.00 95.38 124 GLU A N 1
ATOM 1008 C CA . GLU A 1 124 ? -9.457 -8.764 5.039 1.00 95.38 124 GLU A CA 1
ATOM 1009 C C . GLU A 1 124 ? -9.645 -7.253 4.827 1.00 95.38 124 GLU A C 1
ATOM 1011 O O . GLU A 1 124 ? -10.313 -6.839 3.875 1.00 95.38 124 GLU A O 1
ATOM 1016 N N . PRO A 1 125 ? -9.051 -6.382 5.670 1.00 96.62 125 PRO A N 1
ATOM 1017 C CA . PRO A 1 125 ? -9.323 -4.950 5.594 1.00 96.62 125 PRO A CA 1
ATOM 1018 C C . PRO A 1 125 ? -8.975 -4.334 4.241 1.00 96.62 125 PRO A C 1
ATOM 1020 O O . PRO A 1 125 ? -9.632 -3.394 3.824 1.00 96.62 125 PRO A O 1
ATOM 1023 N N . LEU A 1 126 ? -7.977 -4.861 3.516 1.00 95.00 126 LEU A N 1
ATOM 1024 C CA . LEU A 1 126 ? -7.571 -4.305 2.218 1.00 95.00 126 LEU A CA 1
ATOM 1025 C C . LEU A 1 126 ? -8.737 -4.253 1.214 1.00 95.00 126 LEU A C 1
ATOM 1027 O O . LEU A 1 126 ? -8.815 -3.311 0.427 1.00 95.00 126 LEU A O 1
ATOM 1031 N N . GLN A 1 127 ? -9.674 -5.204 1.297 1.00 92.88 127 GLN A N 1
ATOM 1032 C CA . GLN A 1 127 ? -10.844 -5.248 0.421 1.00 92.88 127 GLN A CA 1
ATOM 1033 C C . GLN A 1 127 ? -11.752 -4.025 0.595 1.00 92.88 127 GLN A C 1
ATOM 1035 O O . GLN A 1 127 ? -12.428 -3.639 -0.348 1.00 92.88 127 GLN A O 1
ATOM 1040 N N . THR A 1 128 ? -11.724 -3.329 1.739 1.00 94.00 128 THR A N 1
ATOM 1041 C CA . THR A 1 128 ? -12.521 -2.102 1.920 1.00 94.00 128 THR A CA 1
ATOM 1042 C C . THR A 1 128 ? -12.026 -0.937 1.060 1.00 94.00 128 THR A C 1
ATOM 1044 O O . THR A 1 128 ? -12.720 0.068 0.926 1.00 94.00 128 THR A O 1
ATOM 1047 N N . TRP A 1 129 ? -10.819 -1.037 0.496 1.00 93.75 129 TRP A N 1
ATOM 1048 C CA . TRP A 1 129 ? -10.271 -0.073 -0.461 1.00 93.75 129 TRP A CA 1
ATOM 1049 C C . TRP A 1 129 ? -10.346 -0.554 -1.916 1.00 93.75 129 TRP A C 1
ATOM 1051 O O . TRP A 1 129 ? -9.862 0.141 -2.817 1.00 93.75 129 TRP A O 1
ATOM 1061 N N . MET A 1 130 ? -10.949 -1.717 -2.158 1.00 90.19 130 MET A N 1
ATOM 1062 C CA . MET A 1 130 ? -11.042 -2.340 -3.472 1.00 90.19 130 MET A CA 1
ATOM 1063 C C . MET A 1 130 ? -12.513 -2.505 -3.862 1.00 90.19 130 MET A C 1
ATOM 1065 O O . MET A 1 130 ? -13.307 -3.061 -3.112 1.00 90.19 130 MET A O 1
ATOM 1069 N N . ALA A 1 131 ? -12.885 -2.012 -5.040 1.00 84.19 131 ALA A N 1
ATOM 1070 C CA . ALA A 1 131 ? -14.187 -2.283 -5.641 1.00 84.19 131 ALA A CA 1
ATOM 1071 C C . ALA A 1 131 ? -14.069 -3.429 -6.654 1.00 84.19 131 ALA A C 1
ATOM 1073 O O . ALA A 1 131 ? -13.066 -3.505 -7.374 1.00 84.19 131 ALA A O 1
ATOM 1074 N N . VAL A 1 132 ? -15.095 -4.282 -6.690 1.00 71.88 132 VAL A N 1
ATOM 1075 C CA . VAL A 1 132 ? -15.297 -5.353 -7.683 1.00 71.88 132 VAL A CA 1
ATOM 1076 C C . VAL A 1 132 ? -16.112 -4.821 -8.856 1.00 71.88 132 VAL A C 1
ATOM 1078 O O . VAL A 1 132 ? -17.058 -4.044 -8.594 1.00 71.88 132 VAL A O 1
#

Foldseek 3Di:
DDPPPDDPVVVVVVVLLVVLLVLLLVLCLVLLVDQAPPQKAFQDDLLLLLLSLVSCLVPHQHADPVRHGDDSQSSQVSSCNNRVHDRDPDSVVSNVVSVPDPCPPHDHNSVVSSCCVPVVVNPNSVCVRMDD

Radius of gyration: 16.15 Å; chains: 1; bounding box: 31×28×55 Å

pLDDT: mean 86.84, std 12.33, range [38.53, 97.56]